Protein AF-A0A0E9LXZ3-F1 (afdb_monomer_lite)

pLDDT: mean 90.63, std 9.87, range [42.44, 98.5]

Secondary structure (DSSP, 8-state):
-HHHHHHHHH---TT--EEES--TT-GGGHHHHHHHHHHHT--EEE--GGGHHHHHHHHHHHH-HHHHHHHHHHHHHHHHTHHHHHGGGTTT----GGGSPPHHHHHT--HHHHHHHHS--TT-TT--HHHHHHHHHTHHHHHTTHHHHHHHHHHSPP-

Organism: NCBI:txid1236989

Radius of gyration: 19.29 Å; chains: 1; bounding box: 42×33×56 Å

Sequence (159 aa):
MVIDFAVKTFGLPEELKLSIHSGSDKFSIYDPIRELTQKHDKGFHLKTAGTTWLEEVIGLALAGGEALDFVKEIYGKALQNVEKLCAPYADVIDIDESQLPTAEEVKVWSNEDFANALRHIPGHPQYNPNLRQLVHVGYKLAAEQIDQYNSCSKSTPTL

Foldseek 3Di:
DVLVVCCVVPVDDPQDAAEDADQAPPPVCPVVQVVCCVVPVHHYHYDHPLCPLLVLLLLLLLLDDLSVVVSLVLLQVLLVCVCVLCVVVVVPDDADNVQDDHSVRSNPDHSCLVSQCQDPDPPRPSDPRNSNVSSSSSVVVCVVVVVSSVVSSVSRPDD

Structure (mmCIF, N/CA/C/O backbone):
data_AF-A0A0E9LXZ3-F1
#
_entry.id   AF-A0A0E9LXZ3-F1
#
loop_
_atom_site.group_PDB
_atom_site.id
_atom_site.type_symbol
_atom_site.label_atom_id
_atom_site.label_alt_id
_atom_site.label_comp_id
_atom_site.label_asym_id
_atom_site.label_entity_id
_atom_site.label_seq_id
_atom_site.pdbx_PDB_ins_code
_atom_site.Cartn_x
_atom_site.Cartn_y
_atom_site.Cartn_z
_atom_site.occupancy
_atom_site.B_iso_or_equiv
_atom_site.auth_seq_id
_atom_site.auth_comp_id
_atom_site.auth_asym_id
_atom_site.auth_atom_id
_atom_site.pdbx_PDB_model_num
ATOM 1 N N . MET A 1 1 ? -18.162 -3.147 27.414 1.00 82.94 1 MET A N 1
ATOM 2 C CA . MET A 1 1 ? -17.135 -2.821 26.397 1.00 82.94 1 MET A CA 1
ATOM 3 C C . MET A 1 1 ? -16.341 -1.597 26.855 1.00 82.94 1 MET A C 1
ATOM 5 O O . MET A 1 1 ? -16.796 -0.918 27.768 1.00 82.94 1 MET A O 1
ATOM 9 N N . VAL A 1 2 ? -15.182 -1.283 26.259 1.00 89.94 2 VAL A N 1
ATOM 10 C CA . VAL A 1 2 ? -14.427 -0.055 26.609 1.00 89.94 2 VAL A CA 1
ATOM 11 C C . VAL A 1 2 ? -15.259 1.220 26.406 1.00 89.94 2 VAL A C 1
ATOM 13 O O . VAL A 1 2 ? -15.136 2.159 27.183 1.00 89.94 2 VAL A O 1
ATOM 16 N N . ILE A 1 3 ? -16.174 1.214 25.427 1.00 92.12 3 ILE A N 1
ATOM 17 C CA . ILE A 1 3 ? -17.129 2.306 25.194 1.00 92.12 3 ILE A CA 1
ATOM 18 C C . ILE A 1 3 ? -18.036 2.516 26.413 1.00 92.12 3 ILE A C 1
ATOM 20 O O . ILE A 1 3 ? -18.127 3.636 26.895 1.00 92.12 3 ILE A O 1
ATOM 24 N N . ASP A 1 4 ? -18.643 1.456 26.960 1.00 92.56 4 ASP A N 1
ATOM 25 C CA . ASP A 1 4 ? -19.529 1.576 28.133 1.00 92.56 4 ASP A CA 1
ATOM 26 C C . ASP A 1 4 ? -18.780 2.103 29.356 1.00 92.56 4 ASP A C 1
ATOM 28 O O . ASP A 1 4 ? -19.292 2.929 30.109 1.00 92.56 4 ASP A O 1
ATOM 32 N N . PHE A 1 5 ? -17.540 1.639 29.537 1.00 94.31 5 PHE A N 1
ATOM 33 C CA . PHE A 1 5 ? -16.672 2.145 30.589 1.00 94.31 5 PHE A CA 1
ATOM 34 C C . PHE A 1 5 ? -16.383 3.638 30.394 1.00 94.31 5 PHE A C 1
ATOM 36 O O . PHE A 1 5 ? -16.487 4.398 31.349 1.00 94.31 5 PHE A O 1
ATOM 43 N N . ALA A 1 6 ? -16.061 4.075 29.175 1.00 93.88 6 ALA A N 1
ATOM 44 C CA . ALA A 1 6 ? -15.766 5.474 28.887 1.00 93.88 6 ALA A CA 1
ATOM 45 C C . ALA A 1 6 ? -16.996 6.384 29.055 1.00 93.88 6 ALA A C 1
ATOM 47 O O . ALA A 1 6 ? -16.886 7.440 29.672 1.00 93.88 6 ALA A O 1
ATOM 48 N N . VAL A 1 7 ? -18.170 5.954 28.581 1.00 95.12 7 VAL A N 1
ATOM 49 C CA . VAL A 1 7 ? -19.448 6.662 28.777 1.00 95.12 7 VAL A CA 1
ATOM 50 C C . VAL A 1 7 ? -19.736 6.838 30.265 1.00 95.12 7 VAL A C 1
ATOM 52 O O . VAL A 1 7 ? -19.951 7.959 30.720 1.00 95.12 7 VAL A O 1
ATOM 55 N N . LYS A 1 8 ? -19.648 5.757 31.049 1.00 96.31 8 LYS A N 1
ATOM 56 C CA . LYS A 1 8 ? -19.912 5.797 32.492 1.00 96.31 8 LYS A CA 1
ATOM 57 C C . LYS A 1 8 ? -18.895 6.645 33.261 1.00 96.31 8 LYS A C 1
ATOM 59 O O . LYS A 1 8 ? -19.279 7.380 34.163 1.00 96.31 8 LYS A O 1
ATOM 64 N N . THR A 1 9 ? -17.609 6.507 32.948 1.00 97.94 9 THR A N 1
ATOM 65 C CA . THR A 1 9 ? -16.521 7.146 33.703 1.00 97.94 9 THR A CA 1
ATOM 66 C C . THR A 1 9 ? -16.380 8.628 33.369 1.00 97.94 9 THR A C 1
ATOM 68 O O . THR A 1 9 ? -16.084 9.421 34.258 1.00 97.94 9 THR A O 1
ATOM 71 N N . PHE A 1 10 ? -16.590 9.008 32.107 1.00 96.81 10 PHE A N 1
ATOM 72 C CA . PHE A 1 10 ? -16.304 10.359 31.618 1.00 96.81 10 PHE A CA 1
ATOM 73 C C . PHE A 1 10 ? -17.552 11.151 31.200 1.00 96.81 10 PHE A C 1
ATOM 75 O O . PHE A 1 10 ? -17.414 12.295 30.780 1.00 96.81 10 PHE A O 1
ATOM 82 N N . GLY A 1 11 ? -18.758 10.579 31.306 1.00 95.81 11 GLY A N 1
ATOM 83 C CA . GLY A 1 11 ? -20.006 11.263 30.941 1.00 95.81 11 GLY A CA 1
ATOM 84 C C . GLY A 1 11 ? -20.125 11.560 29.443 1.00 95.81 11 GLY A C 1
ATOM 85 O O . GLY A 1 11 ? -20.683 12.584 29.059 1.00 95.81 11 GLY A O 1
ATOM 86 N N . LEU A 1 12 ? -19.545 10.702 28.597 1.00 94.88 12 LEU A N 1
ATOM 87 C CA . LEU A 1 12 ? -19.600 10.844 27.138 1.00 94.88 12 LEU A CA 1
ATOM 88 C C . LEU A 1 12 ? -20.989 10.457 26.588 1.00 94.88 12 LEU A C 1
ATOM 90 O O . LEU A 1 12 ? -21.719 9.738 27.269 1.00 94.88 12 LEU A O 1
ATOM 94 N N . PRO A 1 13 ? -21.349 10.881 25.359 1.00 94.25 13 PRO A N 1
ATOM 95 C CA . PRO A 1 13 ? -22.624 10.513 24.739 1.00 94.25 13 PRO A CA 1
ATOM 96 C C . PRO A 1 13 ? -22.820 8.995 24.627 1.00 94.25 13 PRO A C 1
ATOM 98 O O . PRO A 1 13 ? -21.865 8.261 24.352 1.00 94.25 13 PRO A O 1
ATOM 101 N N . GLU A 1 14 ? -24.057 8.519 24.787 1.00 90.69 14 GLU A N 1
ATOM 102 C CA . GLU A 1 14 ? -24.386 7.087 24.707 1.00 90.69 14 GLU A CA 1
ATOM 103 C C . GLU A 1 14 ? -24.113 6.498 23.313 1.00 90.69 14 GLU A C 1
ATOM 105 O O . GLU A 1 14 ? -23.821 5.304 23.186 1.00 90.69 14 GLU A O 1
ATOM 110 N N . GLU A 1 15 ? -24.132 7.345 22.280 1.00 89.31 15 GLU A N 1
ATOM 111 C CA . GLU A 1 15 ? -23.892 6.993 20.880 1.00 89.31 15 GLU A CA 1
ATOM 112 C C . GLU A 1 15 ? -22.400 6.964 20.503 1.00 89.31 15 GLU A C 1
ATOM 114 O O . GLU A 1 15 ? -22.066 6.887 19.315 1.00 89.31 15 GLU A O 1
ATOM 119 N N . LEU A 1 16 ? -21.490 7.042 21.485 1.00 92.56 16 LEU A N 1
ATOM 120 C CA . LEU A 1 16 ? -20.045 6.975 21.264 1.00 92.56 16 LEU A CA 1
ATOM 121 C C . LEU A 1 16 ? -19.669 5.734 20.437 1.00 92.56 16 LEU A C 1
ATOM 123 O O . LEU A 1 16 ? -20.078 4.609 20.731 1.00 92.56 16 LEU A O 1
ATOM 127 N N . LYS A 1 17 ? -18.833 5.942 19.414 1.00 92.69 17 LYS A N 1
ATOM 128 C CA . LYS A 1 17 ? -18.344 4.891 18.512 1.00 92.69 17 LYS A CA 1
ATOM 129 C C . LYS A 1 17 ? -16.843 4.708 18.658 1.00 92.69 17 LYS A C 1
ATOM 131 O O . LYS A 1 17 ? -16.114 5.683 18.839 1.00 92.69 17 LYS A O 1
ATOM 136 N N . LEU A 1 18 ? -16.368 3.471 18.512 1.00 90.88 18 LEU A N 1
ATOM 137 C CA . LEU A 1 18 ? -14.931 3.214 18.423 1.00 90.88 18 LEU A CA 1
ATOM 138 C C . LEU A 1 18 ? -14.433 3.581 17.021 1.00 90.88 18 LEU A C 1
ATOM 140 O O . LEU A 1 18 ? -14.962 3.087 16.028 1.00 90.88 18 LEU A O 1
ATOM 144 N N . SER A 1 19 ? -13.419 4.440 16.939 1.00 89.88 19 SER A N 1
ATOM 145 C CA . SER A 1 19 ? -12.822 4.864 15.670 1.00 89.88 19 SER A CA 1
ATOM 146 C C . SER A 1 19 ? -11.584 4.029 15.342 1.00 89.88 19 SER A C 1
ATOM 148 O O . SER A 1 19 ? -10.660 3.950 16.149 1.00 89.88 19 SER A O 1
ATOM 150 N N . ILE A 1 20 ? -11.545 3.440 14.147 1.00 86.56 20 ILE A N 1
ATOM 151 C CA . ILE A 1 20 ? -10.415 2.669 13.616 1.00 86.56 20 ILE A CA 1
ATOM 152 C C . ILE A 1 20 ? -9.819 3.463 12.450 1.00 86.56 20 ILE A C 1
ATOM 154 O O . ILE A 1 20 ? -10.464 3.657 11.419 1.00 86.56 20 ILE A O 1
ATOM 158 N N . HIS A 1 21 ? -8.593 3.963 12.629 1.00 78.38 21 HIS A N 1
ATOM 159 C CA . HIS A 1 21 ? -7.962 4.907 11.695 1.00 78.38 21 HIS A CA 1
ATOM 160 C C . HIS A 1 21 ? -7.220 4.247 10.522 1.00 78.38 21 HIS A C 1
ATOM 162 O O . HIS A 1 21 ? -7.015 4.903 9.507 1.00 78.38 21 HIS A O 1
ATOM 168 N N . SER A 1 22 ? -6.873 2.964 10.629 1.00 70.25 22 SER A N 1
ATOM 169 C CA . SER A 1 22 ? -6.199 2.176 9.588 1.00 70.25 22 SER A CA 1
ATOM 170 C C . SER A 1 22 ? -7.062 0.981 9.174 1.00 70.25 22 SER A C 1
ATOM 172 O O . SER A 1 22 ? -6.675 -0.172 9.319 1.00 70.25 22 SER A O 1
ATOM 174 N N . GLY A 1 23 ? -8.286 1.253 8.722 1.00 61.62 23 GLY A N 1
ATOM 175 C CA . GLY A 1 23 ? -9.261 0.218 8.384 1.00 61.62 23 GLY A CA 1
ATOM 176 C C . GLY A 1 23 ? -9.055 -0.444 7.025 1.00 61.62 23 GLY A C 1
ATOM 177 O O . GLY A 1 23 ? -9.542 -1.555 6.829 1.00 61.62 23 GLY A O 1
ATOM 178 N N . SER A 1 24 ? -8.369 0.224 6.093 1.00 69.62 24 SER A N 1
ATOM 179 C CA . SER A 1 24 ? -8.113 -0.333 4.761 1.00 69.62 24 SER A CA 1
ATOM 180 C C . SER A 1 24 ? -7.179 -1.537 4.840 1.00 69.62 24 SER A C 1
ATOM 182 O O . SER A 1 24 ? -6.258 -1.548 5.653 1.00 69.62 24 SER A O 1
ATOM 184 N N . ASP A 1 25 ? -7.441 -2.557 4.022 1.00 71.25 25 ASP A N 1
ATOM 185 C CA . ASP A 1 25 ? -6.689 -3.820 3.956 1.00 71.25 25 ASP A CA 1
ATOM 186 C C . ASP A 1 25 ? -6.661 -4.671 5.244 1.00 71.25 25 ASP A C 1
ATOM 188 O O . ASP A 1 25 ? -6.042 -5.733 5.272 1.00 71.25 25 ASP A O 1
ATOM 192 N N . LYS A 1 26 ? -7.390 -4.297 6.303 1.00 77.88 26 LYS A N 1
ATOM 193 C CA . LYS A 1 26 ? -7.545 -5.123 7.514 1.00 77.88 26 LYS A CA 1
ATOM 194 C C . LYS A 1 26 ? -8.815 -5.976 7.442 1.00 77.88 26 LYS A C 1
ATOM 196 O O . LYS A 1 26 ? -9.702 -5.863 8.277 1.00 77.88 26 LYS A O 1
ATOM 201 N N . PHE A 1 27 ? -8.926 -6.852 6.446 1.00 80.12 27 PHE A N 1
ATOM 202 C CA . PHE A 1 27 ? -10.136 -7.673 6.269 1.00 80.12 27 PHE A CA 1
ATOM 203 C C . PHE A 1 27 ? -10.420 -8.602 7.460 1.00 80.12 27 PHE A C 1
ATOM 205 O O . PHE A 1 27 ? -11.578 -8.835 7.799 1.00 80.12 27 PHE A O 1
ATOM 212 N N . SER A 1 28 ? -9.374 -9.062 8.155 1.00 85.00 28 SER A N 1
ATOM 213 C CA . SER A 1 28 ? -9.492 -9.957 9.314 1.00 85.00 28 SER A CA 1
ATOM 214 C C . SER A 1 28 ? -10.217 -9.348 10.518 1.00 85.00 28 SER A C 1
ATOM 216 O O . SER A 1 28 ? -10.679 -10.095 11.376 1.00 85.00 28 SER A O 1
ATOM 218 N N . ILE A 1 29 ? -10.337 -8.016 10.608 1.00 86.75 29 ILE A N 1
ATOM 219 C CA . ILE A 1 29 ? -11.035 -7.365 11.728 1.00 86.75 29 ILE A CA 1
ATOM 220 C C . ILE A 1 29 ? -12.519 -7.120 11.445 1.00 86.75 29 ILE A C 1
ATOM 222 O O . ILE A 1 29 ? -13.258 -6.814 12.377 1.00 86.75 29 ILE A O 1
ATOM 226 N N . TYR A 1 30 ? -12.985 -7.260 10.200 1.00 88.88 30 TYR A N 1
ATOM 227 C CA . TYR A 1 30 ? -14.376 -6.955 9.850 1.00 88.88 30 TYR A CA 1
ATOM 228 C C . TYR A 1 30 ? -15.373 -7.945 10.456 1.00 88.88 30 TYR A C 1
ATOM 230 O O . TYR A 1 30 ? -16.396 -7.511 10.991 1.00 88.88 30 TYR A O 1
ATOM 238 N N . ASP A 1 31 ? -15.052 -9.240 10.464 1.00 90.25 31 ASP A N 1
ATOM 239 C CA . ASP A 1 31 ? -15.890 -10.255 11.112 1.00 90.25 31 ASP A CA 1
ATOM 240 C C . ASP A 1 31 ? -15.970 -10.044 12.638 1.00 90.25 31 ASP A C 1
ATOM 242 O O . ASP A 1 31 ? -17.085 -9.900 13.153 1.00 90.25 31 ASP A O 1
ATOM 246 N N . PRO A 1 32 ? -14.846 -9.878 13.370 1.00 91.75 32 PRO A N 1
ATOM 247 C CA . PRO A 1 32 ? -14.886 -9.486 14.779 1.00 91.75 32 PRO A CA 1
ATOM 248 C C . PRO A 1 32 ? -15.664 -8.190 15.048 1.00 91.75 32 PRO A C 1
ATOM 250 O O . PRO A 1 32 ? -16.410 -8.118 16.024 1.00 91.75 32 PRO A O 1
ATOM 253 N N . ILE A 1 33 ? -15.530 -7.159 14.201 1.00 91.00 33 ILE A N 1
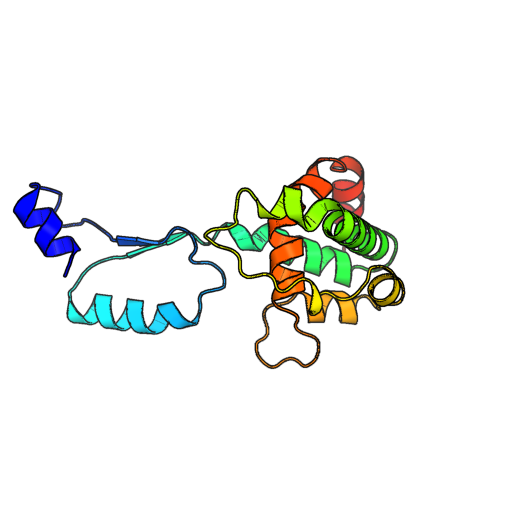ATOM 254 C CA . ILE A 1 33 ? -16.298 -5.908 14.341 1.00 91.00 33 ILE A CA 1
ATOM 255 C C . ILE A 1 33 ? -17.798 -6.193 14.241 1.00 91.00 33 ILE A C 1
ATOM 257 O O . ILE A 1 33 ? -18.560 -5.738 15.094 1.00 91.00 33 ILE A O 1
ATOM 261 N N . ARG A 1 34 ? -18.226 -6.976 13.243 1.00 91.88 34 ARG A N 1
ATOM 262 C CA . ARG A 1 34 ? -19.630 -7.367 13.068 1.00 91.88 34 ARG A CA 1
ATOM 263 C C . ARG A 1 34 ? -20.161 -8.095 14.303 1.00 91.88 34 ARG A C 1
ATOM 265 O O . ARG A 1 34 ? -21.231 -7.742 14.800 1.00 91.88 34 ARG A O 1
ATOM 272 N N . GLU A 1 35 ? -19.425 -9.084 14.801 1.00 93.56 35 GLU A N 1
ATOM 273 C CA . GLU A 1 35 ? -19.807 -9.852 15.992 1.00 93.56 35 GLU A CA 1
ATOM 274 C C . GLU A 1 35 ? -19.925 -8.965 17.236 1.00 93.56 35 GLU A C 1
ATOM 276 O O . GLU A 1 35 ? -20.910 -9.045 17.974 1.00 93.56 35 GLU A O 1
ATOM 281 N N . LEU A 1 36 ? -18.951 -8.079 17.459 1.00 92.00 36 LEU A N 1
ATOM 282 C CA . LEU A 1 36 ? -18.942 -7.170 18.605 1.00 92.00 36 LEU A CA 1
ATOM 283 C C . LEU A 1 36 ? -20.072 -6.143 18.532 1.00 92.00 36 LEU A C 1
ATOM 285 O O . LEU A 1 36 ? -20.706 -5.879 19.555 1.00 92.00 36 LEU A O 1
ATOM 289 N N . THR A 1 37 ? -20.361 -5.602 17.347 1.00 90.56 37 THR A N 1
ATOM 290 C CA . THR A 1 37 ? -21.509 -4.712 17.139 1.00 90.56 37 THR A CA 1
ATOM 291 C C . THR A 1 37 ? -22.817 -5.414 17.484 1.00 90.56 37 THR A C 1
ATOM 293 O O . THR A 1 37 ? -23.613 -4.848 18.226 1.00 90.56 37 THR A O 1
ATOM 296 N N . GLN A 1 38 ? -23.021 -6.655 17.033 1.00 91.88 38 GLN A N 1
ATOM 297 C CA . GLN A 1 38 ? -24.236 -7.423 17.340 1.00 91.88 38 GLN A CA 1
ATOM 298 C C . GLN A 1 38 ? -24.351 -7.780 18.826 1.00 91.88 38 GLN A C 1
ATOM 300 O O . GLN A 1 38 ? -25.438 -7.734 19.394 1.00 91.88 38 GLN A O 1
ATOM 305 N N . LYS A 1 39 ? -23.232 -8.132 19.466 1.00 93.56 39 LYS A N 1
ATOM 306 C CA . LYS A 1 39 ? -23.200 -8.545 20.874 1.00 93.56 39 LYS A CA 1
ATOM 307 C C . LYS A 1 39 ? -23.407 -7.387 21.849 1.00 93.56 39 LYS A C 1
ATOM 309 O O . LYS A 1 39 ? -23.964 -7.596 22.925 1.00 93.56 39 LYS A O 1
ATOM 314 N N . HIS A 1 40 ? -22.892 -6.204 21.523 1.00 90.94 40 HIS A N 1
ATOM 315 C CA . HIS A 1 40 ? -22.837 -5.073 22.451 1.00 90.94 40 HIS A CA 1
ATOM 316 C C . HIS A 1 40 ? -23.744 -3.904 22.068 1.00 90.94 40 HIS A C 1
ATOM 318 O O . HIS A 1 40 ? -23.854 -2.975 22.864 1.00 90.94 40 HIS A O 1
ATOM 324 N N . ASP A 1 41 ? -24.372 -3.944 20.890 1.00 89.56 41 ASP A N 1
ATOM 325 C CA . ASP A 1 41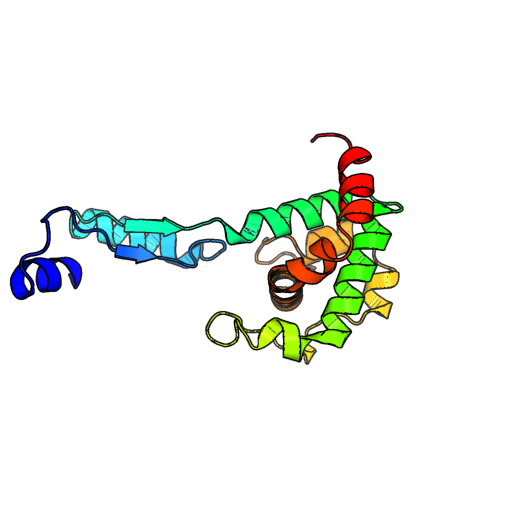 ? -25.162 -2.842 20.332 1.00 89.56 41 ASP A CA 1
ATOM 326 C C . ASP A 1 41 ? -24.370 -1.520 20.317 1.00 89.56 41 ASP A C 1
ATOM 328 O O . ASP A 1 41 ? -24.801 -0.469 20.792 1.00 89.56 41 ASP A O 1
ATOM 332 N N . LYS A 1 42 ? -23.120 -1.596 19.835 1.00 89.94 42 LYS A N 1
ATOM 333 C CA . LYS A 1 42 ? -22.205 -0.449 19.735 1.00 89.94 42 LYS A CA 1
ATOM 334 C C . LYS A 1 42 ? -21.670 -0.273 18.323 1.00 89.94 42 LYS A C 1
ATOM 336 O O . LYS A 1 42 ? -21.315 -1.233 17.636 1.00 89.94 42 LYS A O 1
ATOM 341 N N . GLY A 1 43 ? -21.584 0.991 17.915 1.00 88.88 43 GLY A N 1
ATOM 342 C CA . GLY A 1 43 ? -21.103 1.386 16.598 1.00 88.88 43 GLY A CA 1
ATOM 343 C C . GLY A 1 43 ? -19.582 1.512 16.513 1.00 88.88 43 GLY A C 1
ATOM 344 O O . GLY A 1 43 ? -18.900 1.848 17.483 1.00 88.88 43 GLY A O 1
ATOM 345 N N . PHE A 1 44 ? -19.070 1.318 15.302 1.00 90.69 44 PHE A N 1
ATOM 346 C CA . PHE A 1 44 ? -17.682 1.577 14.931 1.00 90.69 44 PHE A CA 1
ATOM 347 C C . PHE A 1 44 ? -17.648 2.616 13.804 1.00 90.69 44 PHE A C 1
ATOM 349 O O . PHE A 1 44 ? -18.568 2.697 12.987 1.00 90.69 44 PHE A O 1
ATOM 356 N N . HIS A 1 45 ? -16.597 3.429 13.764 1.00 89.62 45 HIS A N 1
ATOM 357 C CA . HIS A 1 45 ? -16.266 4.297 12.639 1.00 89.62 45 HIS A CA 1
ATOM 358 C C . HIS A 1 45 ? -14.978 3.780 11.998 1.00 89.62 45 HIS A C 1
ATOM 360 O O . HIS A 1 45 ? -13.941 3.720 12.657 1.00 89.62 45 HIS A O 1
ATOM 366 N N . LEU A 1 46 ? -15.044 3.396 10.725 1.00 85.44 46 LEU A N 1
ATOM 367 C CA . LEU A 1 46 ? -13.924 2.814 9.992 1.00 85.44 46 LEU A CA 1
ATOM 368 C C . LEU A 1 46 ? -13.413 3.804 8.943 1.00 85.44 46 LEU A C 1
ATOM 370 O O . LEU A 1 46 ? -14.180 4.248 8.090 1.00 85.44 46 LEU A O 1
ATOM 374 N N . LYS A 1 47 ? -12.119 4.130 8.984 1.00 80.69 47 LYS A N 1
ATOM 375 C CA . LYS A 1 47 ? -11.461 4.954 7.960 1.00 80.69 47 LYS A CA 1
ATOM 376 C C . LYS A 1 47 ? -10.736 4.069 6.943 1.00 80.69 47 LYS A C 1
ATOM 378 O O . LYS A 1 47 ? -9.913 3.243 7.331 1.00 80.69 47 LYS A O 1
ATOM 383 N N . THR A 1 48 ? -11.008 4.275 5.653 1.00 68.94 48 THR A N 1
ATOM 384 C CA . THR A 1 48 ? -10.498 3.445 4.537 1.00 68.94 48 THR A CA 1
ATOM 385 C C . THR A 1 48 ? -9.682 4.221 3.488 1.00 68.94 48 THR A C 1
ATOM 387 O O . THR A 1 48 ? -9.344 3.684 2.444 1.00 68.94 48 THR A O 1
ATOM 390 N N . ALA A 1 49 ? -9.318 5.481 3.742 1.00 63.50 49 ALA A N 1
ATOM 391 C CA . ALA A 1 49 ? -8.806 6.388 2.703 1.00 63.50 49 ALA A CA 1
ATOM 392 C C . ALA A 1 49 ? -7.407 6.060 2.124 1.00 63.50 49 ALA A C 1
ATOM 394 O O . ALA A 1 49 ? -7.029 6.626 1.105 1.00 63.50 49 ALA A O 1
ATOM 395 N N . GLY A 1 50 ? -6.618 5.182 2.754 1.00 64.38 50 GLY A N 1
ATOM 396 C CA . GLY A 1 50 ? -5.212 4.971 2.380 1.00 64.38 50 GLY A CA 1
ATOM 397 C C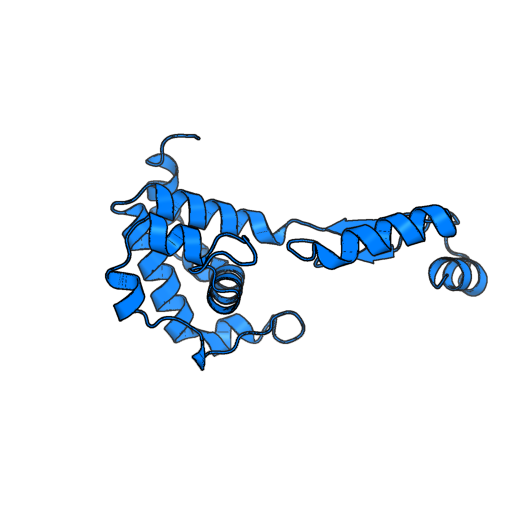 . GLY A 1 50 ? -4.979 4.207 1.067 1.00 64.38 50 GLY A C 1
ATOM 398 O O . GLY A 1 50 ? -3.901 4.309 0.488 1.00 64.38 50 GLY A O 1
ATOM 399 N N . THR A 1 51 ? -5.956 3.444 0.577 1.00 76.81 51 THR A N 1
ATOM 400 C CA . THR A 1 51 ? -5.744 2.515 -0.549 1.00 76.81 51 THR A CA 1
ATOM 401 C C . THR A 1 51 ? -6.100 3.091 -1.914 1.00 76.81 51 THR A C 1
ATOM 403 O O . THR A 1 51 ? -5.725 2.482 -2.905 1.00 76.81 51 THR A O 1
ATOM 406 N N . THR A 1 52 ? -6.738 4.265 -2.005 1.00 86.12 52 THR A N 1
ATOM 407 C CA . THR A 1 52 ? -7.049 4.896 -3.306 1.00 86.12 52 THR A CA 1
ATOM 408 C C . THR A 1 52 ? -5.791 5.099 -4.147 1.00 86.12 52 THR A C 1
ATOM 410 O O . THR A 1 52 ? -5.768 4.729 -5.313 1.00 86.12 52 THR A O 1
ATOM 413 N N . TRP A 1 53 ? -4.714 5.580 -3.520 1.00 91.50 53 TRP A N 1
ATOM 414 C CA . TRP A 1 53 ? -3.400 5.700 -4.155 1.00 91.50 53 TRP A CA 1
ATOM 415 C C . TRP A 1 53 ? -2.904 4.365 -4.734 1.00 91.50 53 TRP A C 1
ATOM 417 O O . TRP A 1 53 ? -2.388 4.317 -5.843 1.00 91.50 53 TRP A O 1
ATOM 427 N N . LEU A 1 54 ? -3.086 3.260 -4.008 1.00 93.94 54 LEU A N 1
ATOM 428 C CA . LEU A 1 54 ? -2.645 1.944 -4.472 1.00 93.94 54 LEU A CA 1
ATOM 429 C C . LEU A 1 54 ? -3.445 1.475 -5.690 1.00 93.94 54 LEU A C 1
ATOM 431 O O . LEU A 1 54 ? -2.860 0.914 -6.611 1.00 93.94 54 LEU A O 1
ATOM 435 N N . GLU A 1 55 ? -4.752 1.735 -5.717 1.00 92.81 55 GLU A N 1
ATOM 436 C CA . GLU A 1 55 ? -5.596 1.411 -6.871 1.00 92.81 55 GLU A CA 1
ATOM 437 C C . GLU A 1 55 ? -5.242 2.261 -8.100 1.00 92.81 55 GLU A C 1
ATOM 439 O O . GLU A 1 55 ? -5.229 1.748 -9.217 1.00 92.81 55 GLU A O 1
ATOM 444 N N . GLU A 1 56 ? -4.864 3.528 -7.912 1.00 93.75 56 GLU A N 1
ATOM 445 C CA . GLU A 1 56 ? -4.349 4.374 -8.996 1.00 93.75 56 GLU A CA 1
ATOM 446 C C . GLU A 1 56 ? -3.034 3.830 -9.568 1.00 93.75 56 GLU A C 1
ATOM 448 O O . GLU A 1 56 ? -2.892 3.730 -10.786 1.00 93.75 56 GLU A O 1
ATOM 453 N N . VAL A 1 57 ? -2.090 3.411 -8.716 1.00 96.06 57 VAL A N 1
ATOM 454 C CA . VAL A 1 57 ? -0.833 2.790 -9.172 1.00 96.06 57 VAL A CA 1
ATOM 455 C C . VAL A 1 57 ? -1.098 1.479 -9.916 1.00 96.06 57 VAL A C 1
ATOM 457 O O . VAL A 1 57 ? -0.462 1.228 -10.938 1.00 96.06 57 VAL A O 1
ATOM 460 N N . ILE A 1 58 ? -2.048 0.659 -9.453 1.00 96.44 58 ILE A N 1
ATOM 461 C CA . ILE A 1 58 ? -2.474 -0.554 -10.173 1.00 96.44 58 ILE A CA 1
ATOM 462 C C . ILE A 1 58 ? -3.033 -0.183 -11.553 1.00 96.44 58 ILE A C 1
ATOM 464 O O . ILE A 1 58 ? -2.666 -0.814 -12.542 1.00 96.44 58 ILE A O 1
ATOM 468 N N . GLY A 1 59 ? -3.878 0.848 -11.639 1.00 95.38 59 GLY A N 1
ATOM 469 C CA . GLY A 1 59 ? -4.418 1.344 -12.906 1.00 95.38 59 GLY A CA 1
ATOM 470 C C . GLY A 1 59 ? -3.326 1.795 -13.879 1.00 95.38 59 GLY A C 1
ATOM 471 O O . GLY A 1 59 ? -3.319 1.365 -15.032 1.00 95.38 59 GLY A O 1
ATOM 472 N N . LEU A 1 60 ? -2.359 2.585 -13.402 1.00 96.06 60 LEU A N 1
ATOM 473 C CA . LEU A 1 60 ? -1.206 3.029 -14.194 1.00 96.06 60 LEU A CA 1
ATOM 474 C C . LEU A 1 60 ? -0.323 1.859 -14.647 1.00 96.06 60 LEU A C 1
ATOM 476 O O . LEU A 1 60 ? 0.117 1.830 -15.795 1.00 96.06 60 LEU A O 1
ATOM 480 N N . ALA A 1 61 ? -0.091 0.875 -13.775 1.00 97.25 61 ALA A N 1
ATOM 481 C CA . ALA A 1 61 ? 0.654 -0.327 -14.133 1.00 97.25 61 ALA A CA 1
ATOM 482 C C . ALA A 1 61 ? -0.040 -1.089 -15.272 1.00 97.25 61 ALA A C 1
ATOM 484 O O . ALA A 1 61 ? 0.605 -1.432 -16.262 1.00 97.25 61 ALA A O 1
ATOM 485 N N . LEU A 1 62 ? -1.357 -1.300 -15.160 1.00 96.94 62 LEU A N 1
ATOM 486 C CA . LEU A 1 62 ? -2.164 -2.011 -16.156 1.00 96.94 62 LEU A CA 1
ATOM 487 C C . LEU A 1 62 ? -2.270 -1.266 -17.491 1.00 96.94 62 LEU A C 1
ATOM 489 O O . LEU A 1 62 ? -2.329 -1.923 -18.531 1.00 96.94 62 LEU A O 1
ATOM 493 N N . ALA A 1 63 ? -2.245 0.070 -17.474 1.00 95.25 63 ALA A N 1
ATOM 494 C CA . ALA A 1 63 ? -2.232 0.899 -18.679 1.00 95.25 63 ALA A CA 1
ATOM 495 C C . ALA A 1 63 ? -1.002 0.636 -19.570 1.00 95.25 63 ALA A C 1
ATOM 497 O O . ALA A 1 63 ? -1.076 0.804 -20.789 1.00 95.25 63 ALA A O 1
ATOM 498 N N . GLY A 1 64 ? 0.113 0.177 -18.989 1.00 94.25 64 GLY A N 1
ATOM 499 C CA . GLY A 1 64 ? 1.321 -0.156 -19.741 1.00 94.25 64 GLY A CA 1
ATOM 500 C C . GLY A 1 64 ? 2.088 1.075 -20.239 1.00 94.25 64 GLY A C 1
ATOM 501 O O . GLY A 1 64 ? 1.860 2.203 -19.803 1.00 94.25 64 GLY A O 1
ATOM 502 N N . GLY A 1 65 ? 3.028 0.849 -21.162 1.00 94.38 65 GLY A N 1
ATOM 503 C CA . GLY A 1 65 ? 3.813 1.911 -21.805 1.00 94.38 65 GLY A CA 1
ATOM 504 C C . GLY A 1 65 ? 4.481 2.861 -20.805 1.00 94.38 65 GLY A C 1
ATOM 505 O O . GLY A 1 65 ? 5.005 2.428 -19.781 1.00 94.38 65 GLY A O 1
ATOM 506 N N . GLU A 1 66 ? 4.401 4.164 -21.078 1.00 95.12 66 GLU A N 1
ATOM 507 C CA . GLU A 1 66 ? 4.986 5.206 -20.223 1.00 95.12 66 GLU A CA 1
ATOM 508 C C . GLU A 1 66 ? 4.409 5.215 -18.796 1.00 95.12 66 GLU A C 1
ATOM 510 O O . GLU A 1 66 ? 5.111 5.580 -17.855 1.00 95.12 66 GLU A O 1
ATOM 515 N N . ALA A 1 67 ? 3.150 4.798 -18.608 1.00 95.94 67 ALA A N 1
ATOM 516 C CA . ALA A 1 67 ? 2.540 4.714 -17.281 1.00 95.94 67 ALA A CA 1
ATOM 517 C C . ALA A 1 67 ? 3.156 3.579 -16.448 1.00 95.94 67 ALA A C 1
ATOM 519 O O . ALA A 1 67 ? 3.443 3.767 -15.263 1.00 95.94 67 ALA A O 1
ATOM 520 N N . LEU A 1 68 ? 3.435 2.432 -17.079 1.00 97.19 68 LEU A N 1
ATOM 521 C CA . LEU A 1 68 ? 4.163 1.335 -16.441 1.00 97.19 68 LEU A CA 1
ATOM 522 C C . LEU A 1 68 ? 5.606 1.741 -16.111 1.00 97.19 68 LEU A C 1
ATOM 524 O O . LEU A 1 68 ? 6.095 1.456 -15.018 1.00 97.19 68 LEU A O 1
ATOM 528 N N . ASP A 1 69 ? 6.284 2.419 -17.034 1.00 97.19 69 ASP A N 1
ATOM 529 C CA . ASP A 1 69 ? 7.648 2.898 -16.801 1.00 97.19 69 ASP A CA 1
ATOM 530 C C . ASP A 1 69 ? 7.695 3.882 -15.624 1.00 97.19 69 ASP A C 1
ATOM 532 O O . ASP A 1 69 ? 8.561 3.766 -14.754 1.00 97.19 69 ASP A O 1
ATOM 536 N N . PHE A 1 70 ? 6.704 4.773 -15.524 1.00 97.12 70 PHE A N 1
ATOM 537 C CA . PHE A 1 70 ? 6.564 5.698 -14.403 1.00 97.12 70 PHE A CA 1
ATOM 538 C C . PHE A 1 70 ? 6.372 4.978 -13.059 1.00 97.12 70 PHE A C 1
ATOM 540 O O . PHE A 1 70 ? 7.074 5.288 -12.096 1.00 97.12 70 PHE A O 1
ATOM 547 N N . VAL A 1 71 ? 5.469 3.994 -12.952 1.00 97.62 71 VAL A N 1
ATOM 548 C CA . VAL A 1 71 ? 5.272 3.283 -11.669 1.00 97.62 71 VAL A CA 1
ATOM 549 C C . VAL A 1 71 ? 6.504 2.470 -11.261 1.00 97.62 71 VAL A C 1
ATOM 551 O O . VAL A 1 71 ? 6.841 2.431 -10.074 1.00 97.62 71 VAL A O 1
ATOM 554 N N . LYS A 1 72 ? 7.227 1.883 -12.225 1.00 98.31 72 LYS A N 1
ATOM 555 C CA . LYS A 1 72 ? 8.507 1.200 -11.977 1.00 98.31 72 LYS A CA 1
ATOM 556 C C . LYS A 1 72 ? 9.572 2.176 -11.480 1.00 98.31 72 LYS A C 1
ATOM 558 O O . LYS A 1 72 ? 10.309 1.853 -10.548 1.00 98.31 72 LYS A O 1
ATOM 563 N N . GLU A 1 73 ? 9.634 3.376 -12.054 1.00 97.75 73 GLU A N 1
ATOM 564 C CA . GLU A 1 73 ? 10.538 4.439 -11.609 1.00 97.75 73 GLU A CA 1
ATOM 565 C C . GLU A 1 73 ? 10.223 4.884 -10.174 1.00 97.75 73 GLU A C 1
ATOM 567 O O . GLU A 1 73 ? 11.130 4.973 -9.343 1.00 97.75 73 GLU A O 1
ATOM 572 N N . ILE A 1 74 ? 8.946 5.121 -9.857 1.00 97.62 74 ILE A N 1
ATOM 573 C CA . ILE A 1 74 ? 8.505 5.474 -8.500 1.00 97.62 74 ILE A CA 1
ATOM 574 C C . ILE A 1 74 ? 8.891 4.384 -7.502 1.00 97.62 74 ILE A C 1
ATOM 576 O O . ILE A 1 74 ? 9.426 4.700 -6.438 1.00 97.62 74 ILE A O 1
ATOM 580 N N . TYR A 1 75 ? 8.685 3.112 -7.848 1.00 98.38 75 TYR A N 1
ATOM 581 C CA . TYR A 1 75 ? 9.112 1.996 -7.010 1.00 98.38 75 TYR A CA 1
ATOM 582 C C . TYR A 1 75 ? 10.636 1.973 -6.805 1.00 98.38 75 TYR A C 1
ATOM 584 O O . TYR A 1 75 ? 11.105 1.867 -5.672 1.00 98.38 75 TYR A O 1
ATOM 592 N N . GLY A 1 76 ? 11.422 2.157 -7.870 1.00 98.00 76 GLY A N 1
ATOM 593 C CA . GLY A 1 76 ? 12.883 2.243 -7.779 1.00 98.00 76 GLY A CA 1
ATOM 594 C C . GLY A 1 76 ? 13.358 3.391 -6.879 1.00 98.00 76 GLY A C 1
ATOM 595 O O . GLY A 1 76 ? 14.261 3.211 -6.061 1.00 98.00 76 GLY A O 1
ATOM 596 N N . LYS A 1 77 ? 12.711 4.561 -6.959 1.00 97.69 77 LYS A N 1
ATOM 597 C CA . LYS A 1 77 ? 12.971 5.691 -6.050 1.00 97.69 77 LYS A CA 1
ATOM 598 C C . LYS A 1 77 ? 12.563 5.374 -4.612 1.00 97.69 77 LYS A C 1
ATOM 600 O O . LYS A 1 77 ? 13.271 5.773 -3.687 1.00 97.69 77 LYS A O 1
ATOM 605 N N . ALA A 1 78 ? 11.461 4.653 -4.413 1.00 97.50 78 ALA A N 1
ATOM 606 C CA . ALA A 1 78 ? 11.022 4.227 -3.090 1.00 97.50 78 ALA A CA 1
ATOM 607 C C . ALA A 1 78 ? 12.042 3.284 -2.441 1.00 97.50 78 ALA A C 1
ATOM 609 O O . ALA A 1 78 ? 12.398 3.505 -1.287 1.00 97.50 78 ALA A O 1
ATOM 610 N N . LEU A 1 79 ? 12.600 2.330 -3.198 1.00 97.62 79 LEU A N 1
ATOM 611 C CA . LEU A 1 79 ? 13.680 1.446 -2.739 1.00 97.62 79 LEU A CA 1
ATOM 612 C C . LEU A 1 79 ? 14.933 2.207 -2.284 1.00 97.62 79 LEU A C 1
ATOM 614 O O . LEU A 1 79 ? 15.571 1.837 -1.305 1.00 97.62 79 LEU A O 1
ATOM 618 N N . GLN A 1 80 ? 15.287 3.296 -2.963 1.00 96.75 80 GLN A N 1
ATOM 619 C CA . GLN A 1 80 ? 16.439 4.120 -2.574 1.00 96.75 80 GLN A CA 1
ATOM 620 C C . GLN A 1 80 ? 16.177 4.974 -1.324 1.00 96.75 80 GLN A C 1
ATOM 622 O O . GLN A 1 80 ? 17.118 5.494 -0.728 1.00 96.75 80 GLN A O 1
ATOM 627 N N . ASN A 1 81 ? 14.910 5.153 -0.939 1.00 95.12 81 ASN A N 1
ATOM 628 C CA . ASN A 1 81 ? 14.485 6.046 0.138 1.00 95.12 81 ASN A CA 1
ATOM 629 C C . ASN A 1 81 ? 13.679 5.320 1.230 1.00 95.12 81 ASN A C 1
ATOM 631 O O . ASN A 1 81 ? 12.956 5.990 1.972 1.00 95.12 81 ASN A O 1
ATOM 635 N N . VAL A 1 82 ? 13.787 3.988 1.340 1.00 93.94 82 VAL A N 1
ATOM 636 C CA . VAL A 1 82 ? 12.950 3.157 2.229 1.00 93.94 82 VAL A CA 1
ATOM 637 C C . VAL A 1 82 ? 12.946 3.704 3.649 1.00 93.94 82 VAL A C 1
ATOM 639 O O . VAL A 1 82 ? 11.879 4.048 4.147 1.00 93.94 82 VAL A O 1
ATOM 642 N N . GLU A 1 83 ? 14.117 3.892 4.264 1.00 92.62 83 GLU A N 1
ATOM 643 C CA . GLU A 1 83 ? 14.236 4.387 5.643 1.00 92.62 83 GLU A CA 1
ATOM 644 C C . GLU A 1 83 ? 13.469 5.704 5.852 1.00 92.62 83 GLU A C 1
ATOM 646 O O . GLU A 1 83 ? 12.627 5.824 6.744 1.00 92.62 83 GLU A O 1
ATOM 651 N N . LYS A 1 84 ? 13.696 6.689 4.975 1.00 94.06 84 LYS A N 1
ATOM 652 C CA . LYS A 1 84 ? 13.069 8.015 5.061 1.00 94.06 84 LYS A CA 1
ATOM 653 C C . LYS A 1 84 ? 11.557 7.960 4.841 1.00 94.06 84 LYS A C 1
ATOM 655 O O . LYS A 1 84 ? 10.821 8.709 5.486 1.00 94.06 84 LYS A O 1
ATOM 660 N N . LEU A 1 85 ? 11.095 7.128 3.909 1.00 93.12 85 LEU A N 1
ATOM 661 C CA . LEU A 1 85 ? 9.671 6.962 3.619 1.00 93.12 85 LEU A CA 1
ATOM 662 C C . LEU A 1 85 ? 8.953 6.210 4.741 1.00 93.12 85 LEU A C 1
ATOM 664 O O . LEU A 1 85 ? 7.812 6.545 5.048 1.00 93.12 85 LEU A O 1
ATOM 668 N N . CYS A 1 86 ? 9.626 5.247 5.366 1.00 92.69 86 CYS A N 1
ATOM 669 C CA . CYS A 1 86 ? 9.080 4.369 6.394 1.00 92.69 86 CYS A CA 1
ATOM 670 C C . CYS A 1 86 ? 9.063 5.010 7.784 1.00 92.69 86 CYS A C 1
ATOM 672 O O . CYS A 1 86 ? 8.113 4.793 8.533 1.00 92.69 86 CYS A O 1
ATOM 674 N N . ALA A 1 87 ? 10.057 5.838 8.126 1.00 92.94 87 ALA A N 1
ATOM 675 C CA . ALA A 1 87 ? 10.212 6.402 9.470 1.00 92.94 87 ALA A CA 1
ATOM 676 C C . ALA A 1 87 ? 8.944 7.079 10.048 1.00 92.94 87 ALA A C 1
ATOM 678 O O . ALA A 1 87 ? 8.628 6.829 11.210 1.00 92.94 87 ALA A O 1
ATOM 679 N N . PRO A 1 88 ? 8.157 7.874 9.290 1.00 89.88 88 PRO A N 1
ATOM 680 C CA . PRO A 1 88 ? 6.928 8.481 9.812 1.00 89.88 88 PRO A CA 1
ATOM 681 C C . PRO A 1 88 ? 5.780 7.490 10.062 1.00 89.88 88 PRO A C 1
ATOM 683 O O . PRO A 1 88 ? 4.786 7.864 10.682 1.00 89.88 88 PRO A O 1
ATOM 686 N N . TYR A 1 89 ? 5.886 6.265 9.545 1.00 87.75 89 TYR A N 1
ATOM 687 C CA . TYR A 1 89 ? 4.849 5.232 9.587 1.00 87.75 89 TYR A CA 1
ATOM 688 C C . TYR A 1 89 ? 5.308 3.964 10.318 1.00 87.75 89 TYR A C 1
ATOM 690 O O . TYR A 1 89 ? 4.588 2.970 10.283 1.00 87.75 89 TYR A O 1
ATOM 698 N N . ALA A 1 90 ? 6.466 3.990 10.989 1.00 87.94 90 ALA A N 1
ATOM 699 C CA . ALA A 1 90 ? 7.110 2.815 11.585 1.00 87.94 90 ALA A CA 1
ATOM 700 C C . ALA A 1 90 ? 6.204 2.018 12.545 1.00 87.94 90 ALA A C 1
ATOM 702 O O . ALA A 1 90 ? 6.319 0.803 12.625 1.00 87.94 90 ALA A O 1
ATOM 703 N N . ASP A 1 91 ? 5.260 2.679 13.223 1.00 86.44 91 ASP A N 1
ATOM 704 C CA . ASP A 1 91 ? 4.317 2.024 14.142 1.00 86.44 91 ASP A CA 1
ATOM 705 C C . ASP A 1 91 ? 3.187 1.249 13.436 1.00 86.44 91 ASP A C 1
ATOM 707 O O . ASP A 1 91 ? 2.420 0.531 14.082 1.00 86.44 91 ASP A O 1
ATOM 711 N N . VAL A 1 92 ? 3.003 1.451 12.127 1.00 83.81 92 VAL A N 1
ATOM 712 C CA . VAL A 1 92 ? 1.835 0.953 11.378 1.00 83.81 92 VAL A CA 1
ATOM 713 C C . VAL A 1 92 ? 2.179 0.186 10.102 1.00 83.81 92 VAL A C 1
ATOM 715 O O . VAL A 1 92 ? 1.260 -0.341 9.469 1.00 83.81 92 VAL A O 1
ATOM 718 N N . ILE A 1 93 ? 3.459 0.110 9.744 1.00 87.31 93 ILE A N 1
ATOM 719 C CA . ILE A 1 93 ? 3.977 -0.708 8.644 1.00 87.31 93 ILE A CA 1
ATOM 720 C C . ILE A 1 93 ? 4.866 -1.821 9.196 1.00 87.31 93 ILE A C 1
ATOM 722 O O . ILE A 1 93 ? 5.448 -1.700 10.268 1.00 87.31 93 ILE A O 1
ATOM 726 N N . ASP A 1 94 ? 4.965 -2.895 8.435 1.00 90.56 94 ASP A N 1
ATOM 727 C CA . ASP A 1 94 ? 5.762 -4.081 8.709 1.00 90.56 94 ASP A CA 1
ATOM 728 C C . ASP A 1 94 ? 6.360 -4.525 7.369 1.00 90.56 94 ASP A C 1
ATOM 730 O O . ASP A 1 94 ? 5.736 -5.279 6.616 1.00 90.56 94 ASP A O 1
ATOM 734 N N . ILE A 1 95 ? 7.493 -3.911 7.011 1.00 93.50 95 ILE A N 1
ATOM 735 C CA . ILE A 1 95 ? 8.214 -4.147 5.756 1.00 93.50 95 ILE A CA 1
ATOM 736 C C . ILE A 1 95 ? 9.494 -4.908 6.082 1.00 93.50 95 ILE A C 1
ATOM 738 O O . ILE A 1 95 ? 10.382 -4.387 6.754 1.00 93.50 95 ILE A O 1
ATOM 742 N N . ASP A 1 96 ? 9.611 -6.114 5.541 1.00 95.38 96 ASP A N 1
ATOM 743 C CA . ASP A 1 96 ? 10.873 -6.832 5.435 1.00 95.38 96 ASP A CA 1
ATOM 744 C C . ASP A 1 96 ? 11.562 -6.450 4.117 1.00 95.38 96 ASP A C 1
ATOM 746 O O . ASP A 1 96 ? 11.166 -6.890 3.033 1.00 95.38 96 ASP A O 1
ATOM 750 N N . GLU A 1 97 ? 12.605 -5.622 4.211 1.00 94.69 97 GLU A N 1
ATOM 751 C CA . GLU A 1 97 ? 13.371 -5.158 3.049 1.00 94.69 97 GLU A CA 1
ATOM 752 C C . GLU A 1 97 ? 14.010 -6.306 2.258 1.00 94.69 97 GLU A C 1
ATOM 754 O O . GLU A 1 97 ? 14.182 -6.193 1.045 1.00 94.69 97 GLU A O 1
ATOM 759 N N . SER A 1 98 ? 14.308 -7.440 2.903 1.00 96.06 98 SER A N 1
ATOM 760 C CA . SER A 1 98 ? 14.879 -8.610 2.222 1.00 96.06 98 SER A CA 1
ATOM 761 C C . SER A 1 98 ? 13.886 -9.310 1.290 1.00 96.06 98 SER A C 1
ATOM 763 O O . SER A 1 98 ? 14.293 -10.076 0.417 1.00 96.06 98 SER A O 1
ATOM 765 N N . GLN A 1 99 ? 12.589 -9.050 1.469 1.00 97.00 99 GLN A N 1
ATOM 766 C CA . GLN A 1 99 ? 11.502 -9.598 0.659 1.00 97.00 99 GLN A CA 1
ATOM 767 C C . GLN A 1 99 ? 11.048 -8.627 -0.439 1.00 97.00 99 GLN A C 1
ATOM 769 O O . GLN A 1 99 ? 10.078 -8.911 -1.151 1.00 97.00 99 GLN A O 1
ATOM 774 N N . LEU A 1 100 ? 11.699 -7.468 -0.576 1.00 97.94 100 LEU A N 1
ATOM 775 C CA . LEU A 1 100 ? 11.407 -6.521 -1.644 1.00 97.94 100 LEU A CA 1
ATOM 776 C C . LEU A 1 100 ? 12.100 -6.958 -2.943 1.00 97.94 100 LEU A C 1
ATOM 778 O O . LEU A 1 100 ? 13.310 -7.192 -2.938 1.00 97.94 100 LEU A O 1
ATOM 782 N N . PRO A 1 101 ? 11.377 -7.027 -4.074 1.00 98.00 101 PRO A N 1
ATOM 783 C CA . PRO A 1 101 ? 12.008 -7.252 -5.365 1.00 98.00 101 PRO A CA 1
ATOM 784 C C . PRO A 1 101 ? 12.903 -6.061 -5.703 1.00 98.00 101 PRO A C 1
ATOM 786 O O . PRO A 1 101 ? 12.553 -4.901 -5.471 1.00 98.00 101 PRO A O 1
ATOM 789 N N . THR A 1 102 ? 14.068 -6.333 -6.261 1.00 98.31 102 THR A N 1
ATOM 790 C CA . THR A 1 102 ? 15.028 -5.305 -6.657 1.00 98.31 102 THR A CA 1
ATOM 791 C C . THR A 1 102 ? 14.485 -4.442 -7.796 1.00 98.31 102 THR A C 1
ATOM 793 O O . THR A 1 102 ? 13.621 -4.856 -8.572 1.00 98.31 102 THR A O 1
ATOM 796 N N . ALA A 1 103 ? 15.032 -3.234 -7.947 1.00 97.75 103 ALA A N 1
ATOM 797 C CA . ALA A 1 103 ? 14.668 -2.357 -9.058 1.00 97.75 103 ALA A CA 1
ATOM 798 C C . ALA A 1 103 ? 14.897 -3.028 -10.427 1.00 97.75 103 ALA A C 1
ATOM 800 O O . ALA A 1 103 ? 14.100 -2.830 -11.339 1.00 97.75 103 ALA A O 1
ATOM 801 N N . GLU A 1 104 ? 15.935 -3.861 -10.560 1.00 98.00 104 GLU A N 1
ATOM 802 C CA . GLU A 1 104 ? 16.252 -4.529 -11.828 1.00 98.00 104 GLU A CA 1
ATOM 803 C C . GLU A 1 104 ? 15.314 -5.692 -12.149 1.00 98.00 104 GLU A C 1
ATOM 805 O O . GLU A 1 104 ? 14.957 -5.878 -13.313 1.00 98.00 104 GLU A O 1
ATOM 810 N N . GLU A 1 105 ? 14.851 -6.428 -11.136 1.00 98.06 105 GLU A N 1
ATOM 811 C CA . GLU A 1 105 ? 13.782 -7.417 -11.308 1.00 98.06 105 GLU A CA 1
ATOM 812 C C . GLU A 1 105 ? 12.489 -6.733 -11.758 1.00 98.06 105 GLU A C 1
ATOM 814 O O . GLU A 1 105 ? 11.880 -7.144 -12.745 1.00 98.06 105 GLU A O 1
ATOM 819 N N . VAL A 1 106 ? 12.105 -5.638 -11.094 1.00 98.12 106 VAL A N 1
ATOM 820 C CA . VAL A 1 106 ? 10.879 -4.894 -11.419 1.00 98.12 106 VAL A CA 1
ATOM 821 C C . VAL A 1 106 ? 10.956 -4.211 -12.785 1.00 98.12 106 VAL A C 1
ATOM 823 O O . VAL A 1 106 ? 9.950 -4.081 -13.483 1.00 98.12 106 VAL A O 1
ATOM 826 N N . LYS A 1 107 ? 12.147 -3.809 -13.231 1.00 97.31 107 LYS A N 1
ATOM 827 C CA . LYS A 1 107 ? 12.342 -3.156 -14.530 1.00 97.31 107 LYS A CA 1
ATOM 828 C C . LYS A 1 107 ? 11.862 -4.016 -15.699 1.00 97.31 107 LYS A C 1
ATOM 830 O O . LYS A 1 107 ? 11.268 -3.484 -16.640 1.00 97.31 107 LYS A O 1
ATOM 835 N N . VAL A 1 108 ? 12.067 -5.332 -15.625 1.00 97.50 108 VAL A N 1
ATOM 836 C CA . VAL A 1 108 ? 11.687 -6.282 -16.686 1.00 97.50 108 VAL A CA 1
ATOM 837 C C . VAL A 1 108 ? 10.268 -6.838 -16.547 1.00 97.50 108 VAL A C 1
ATOM 839 O O . VAL A 1 108 ? 9.824 -7.576 -17.421 1.00 97.50 108 VAL A O 1
ATOM 842 N N . TRP A 1 109 ? 9.541 -6.478 -15.487 1.00 98.31 109 TRP A N 1
ATOM 843 C CA . TRP A 1 109 ? 8.164 -6.922 -15.275 1.00 98.31 109 TRP A CA 1
ATOM 844 C C . TRP A 1 109 ? 7.211 -6.433 -16.362 1.00 98.31 109 TRP A C 1
ATOM 846 O O . TRP A 1 109 ? 7.326 -5.310 -16.865 1.00 98.31 109 TRP A O 1
ATOM 856 N N . SER A 1 110 ? 6.230 -7.264 -16.693 1.00 98.25 110 SER A N 1
ATOM 857 C CA . SER A 1 110 ? 5.067 -6.835 -17.464 1.00 98.25 110 SER A CA 1
ATOM 858 C C . SER A 1 110 ? 4.143 -5.937 -16.628 1.00 98.25 110 SER A C 1
ATOM 860 O O . SER A 1 110 ? 4.317 -5.763 -15.418 1.00 98.25 110 SER A O 1
ATOM 862 N N . ASN A 1 111 ? 3.136 -5.364 -17.285 1.00 97.56 111 ASN A N 1
ATOM 863 C CA . ASN A 1 111 ? 2.038 -4.652 -16.635 1.00 97.56 111 ASN A CA 1
ATOM 864 C C . ASN A 1 111 ? 1.302 -5.538 -15.611 1.00 97.56 111 ASN A C 1
ATOM 866 O O . ASN A 1 111 ? 1.035 -5.093 -14.494 1.00 97.56 111 ASN A O 1
ATOM 870 N N . GLU A 1 112 ? 1.030 -6.798 -15.967 1.00 97.88 112 GLU A N 1
ATOM 871 C CA . GLU A 1 112 ? 0.355 -7.760 -15.086 1.00 97.88 112 GLU A CA 1
ATOM 872 C C . GLU A 1 112 ? 1.224 -8.161 -13.892 1.00 97.88 112 GLU A C 1
ATOM 874 O O . GLU A 1 112 ? 0.719 -8.243 -12.777 1.00 97.88 112 GLU A O 1
ATOM 879 N N . ASP A 1 113 ? 2.533 -8.348 -14.082 1.00 98.31 113 ASP A N 1
ATOM 880 C CA . ASP A 1 113 ? 3.435 -8.714 -12.982 1.00 98.31 113 ASP A CA 1
ATOM 881 C C . ASP A 1 113 ? 3.431 -7.651 -11.874 1.00 98.31 113 ASP A C 1
ATOM 883 O O . ASP A 1 113 ? 3.257 -7.977 -10.698 1.00 98.31 113 ASP A O 1
ATOM 887 N N . PHE A 1 114 ? 3.555 -6.371 -12.248 1.00 98.50 114 PHE A N 1
ATOM 888 C CA . PHE A 1 114 ? 3.526 -5.268 -11.284 1.00 98.50 114 PHE A CA 1
ATOM 889 C C . PHE A 1 114 ? 2.151 -5.149 -10.613 1.00 98.50 114 PHE A C 1
ATOM 891 O O . PHE A 1 114 ? 2.060 -5.033 -9.388 1.00 98.50 114 PHE A O 1
ATOM 898 N N . ALA A 1 115 ? 1.070 -5.210 -11.398 1.00 97.94 115 ALA A N 1
ATOM 899 C CA . ALA A 1 115 ? -0.289 -5.121 -10.874 1.00 97.94 115 ALA A CA 1
ATOM 900 C C . ALA A 1 115 ? -0.600 -6.265 -9.894 1.00 97.94 115 ALA A C 1
ATOM 902 O O . ALA A 1 115 ? -1.148 -6.020 -8.818 1.00 97.94 115 ALA A O 1
ATOM 903 N N . ASN A 1 116 ? -0.209 -7.498 -10.222 1.00 98.12 116 ASN A N 1
ATOM 904 C CA . ASN A 1 116 ? -0.420 -8.673 -9.378 1.00 98.12 116 ASN A CA 1
ATOM 905 C C . ASN A 1 116 ? 0.445 -8.659 -8.117 1.00 98.12 116 ASN A C 1
ATOM 907 O O . ASN A 1 116 ? -0.001 -9.150 -7.079 1.00 98.12 116 ASN A O 1
ATOM 911 N N . ALA A 1 117 ? 1.649 -8.087 -8.181 1.00 98.00 117 ALA A N 1
ATOM 912 C CA . ALA A 1 117 ? 2.480 -7.892 -7.000 1.00 98.00 117 ALA A CA 1
ATOM 913 C C . ALA A 1 117 ? 1.877 -6.886 -6.015 1.00 98.00 117 ALA A C 1
ATOM 915 O O . ALA A 1 117 ? 2.004 -7.059 -4.801 1.00 98.00 117 ALA A O 1
ATOM 916 N N . LEU A 1 118 ? 1.190 -5.864 -6.531 1.00 97.00 118 LEU A N 1
ATOM 917 C CA . LEU A 1 118 ? 0.641 -4.771 -5.737 1.00 97.00 118 LEU A CA 1
ATOM 918 C C . LEU A 1 118 ? -0.785 -5.030 -5.223 1.00 97.00 118 LEU A C 1
ATOM 920 O O . LEU A 1 118 ? -1.131 -4.595 -4.119 1.00 97.00 118 LEU A O 1
ATOM 924 N N . ARG A 1 119 ? -1.634 -5.703 -6.009 1.00 94.56 119 ARG A N 1
ATOM 925 C CA . ARG A 1 119 ? -3.055 -5.924 -5.701 1.00 94.56 119 ARG A CA 1
ATOM 926 C C . ARG A 1 119 ? -3.214 -6.838 -4.491 1.00 94.56 119 ARG A C 1
ATOM 928 O O . ARG A 1 119 ? -2.638 -7.918 -4.444 1.00 94.56 119 ARG A O 1
ATOM 935 N N . HIS A 1 120 ? -4.049 -6.435 -3.535 1.00 92.00 120 HIS A N 1
ATOM 936 C CA . HIS A 1 120 ? -4.277 -7.207 -2.316 1.00 92.00 120 HIS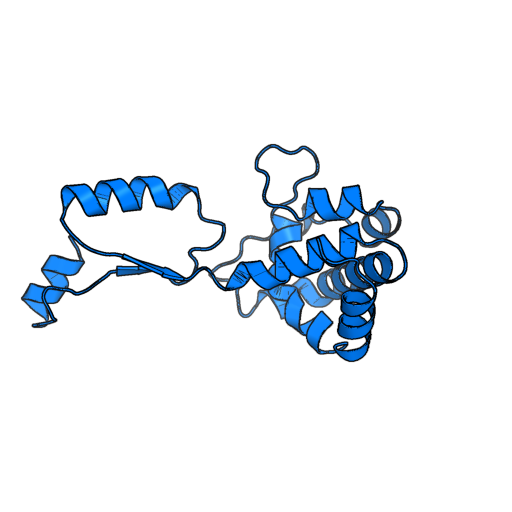 A CA 1
ATOM 937 C C . HIS A 1 120 ? -5.146 -8.449 -2.580 1.00 92.00 120 HIS A C 1
ATOM 939 O O . HIS A 1 120 ? -6.340 -8.470 -2.289 1.00 92.00 120 HIS A O 1
ATOM 945 N N . ILE A 1 121 ? -4.530 -9.495 -3.132 1.00 91.56 121 ILE A N 1
ATOM 946 C CA . ILE A 1 121 ? -5.126 -10.822 -3.310 1.00 91.56 121 ILE A CA 1
ATOM 947 C C . ILE A 1 121 ? -4.302 -11.819 -2.486 1.00 91.56 121 ILE A C 1
ATOM 949 O O . ILE A 1 121 ? -3.303 -12.353 -2.979 1.00 91.56 121 ILE A O 1
ATOM 953 N N . PRO A 1 122 ? -4.692 -12.079 -1.223 1.00 85.69 122 PRO A N 1
ATOM 954 C CA . PRO A 1 122 ? -4.024 -13.076 -0.396 1.00 85.69 122 PRO A CA 1
ATOM 955 C C . PRO A 1 122 ? -3.966 -14.440 -1.097 1.00 85.69 122 PRO A C 1
ATOM 957 O O . PRO A 1 122 ? -4.977 -14.939 -1.588 1.00 85.69 122 PRO A O 1
ATOM 960 N N . GLY A 1 123 ? -2.775 -15.040 -1.146 1.00 89.75 123 GLY A N 1
ATOM 961 C CA . GLY A 1 123 ? -2.539 -16.336 -1.790 1.00 89.75 123 GLY A CA 1
ATOM 962 C C . GLY A 1 123 ? -2.242 -16.277 -3.292 1.00 89.75 123 GLY A C 1
ATOM 963 O O . GLY A 1 123 ? -1.896 -17.308 -3.866 1.00 89.75 123 GLY A O 1
ATOM 964 N N . HIS A 1 124 ? -2.319 -15.105 -3.934 1.00 95.56 124 HIS A N 1
ATOM 965 C CA . HIS A 1 124 ? -1.810 -14.955 -5.296 1.00 95.56 124 HIS A CA 1
ATOM 966 C C . HIS A 1 124 ? -0.277 -15.106 -5.295 1.00 95.56 124 HIS A C 1
ATOM 968 O O . HIS A 1 124 ? 0.382 -14.451 -4.487 1.00 95.56 124 HIS A O 1
ATOM 974 N N . PRO A 1 125 ? 0.323 -15.916 -6.189 1.00 95.81 125 PRO A N 1
ATOM 975 C CA . PRO A 1 125 ? 1.752 -16.247 -6.128 1.00 95.81 125 PRO A CA 1
ATOM 976 C C . PRO A 1 125 ? 2.680 -15.041 -6.304 1.00 95.81 125 PRO A C 1
ATOM 978 O O . PRO A 1 125 ? 3.814 -15.073 -5.845 1.00 95.81 125 PRO A O 1
ATOM 981 N N . GLN A 1 126 ? 2.205 -13.987 -6.970 1.00 96.62 126 GLN A N 1
ATOM 982 C CA . GLN A 1 126 ? 2.980 -12.762 -7.181 1.00 96.62 126 GLN A CA 1
ATOM 983 C C . GLN A 1 126 ? 2.734 -11.703 -6.106 1.00 96.62 126 GLN A C 1
ATOM 985 O O . GLN A 1 126 ? 3.530 -10.775 -6.016 1.00 96.62 126 GLN A O 1
ATOM 990 N N . TYR A 1 127 ? 1.661 -11.815 -5.310 1.00 97.62 127 TYR A N 1
ATOM 991 C CA . TYR A 1 127 ? 1.311 -10.778 -4.341 1.00 97.62 127 TYR A CA 1
ATOM 992 C C . TYR A 1 127 ? 2.431 -10.601 -3.315 1.00 97.62 127 TYR A C 1
ATOM 994 O O . TYR A 1 127 ? 2.833 -11.561 -2.655 1.00 97.62 127 TYR A O 1
ATOM 1002 N N . ASN A 1 128 ? 2.906 -9.365 -3.160 1.00 97.31 128 ASN A N 1
ATOM 1003 C CA . ASN A 1 128 ? 3.970 -9.031 -2.227 1.00 97.31 128 ASN A CA 1
ATOM 1004 C C . ASN A 1 128 ? 3.501 -7.933 -1.248 1.00 97.31 128 ASN A C 1
ATOM 1006 O O . ASN A 1 128 ? 3.407 -6.759 -1.626 1.00 97.31 128 ASN A O 1
ATOM 1010 N N . PRO A 1 129 ? 3.228 -8.277 0.028 1.00 95.19 129 PRO A N 1
ATOM 1011 C CA . PRO A 1 129 ? 2.756 -7.309 1.015 1.00 95.19 129 PRO A CA 1
ATOM 1012 C C . PRO A 1 129 ? 3.803 -6.236 1.354 1.00 95.19 129 PRO A C 1
ATOM 1014 O O . PRO A 1 129 ? 3.422 -5.100 1.637 1.00 95.19 129 PRO A O 1
ATOM 1017 N N . ASN A 1 130 ? 5.100 -6.555 1.281 1.00 96.62 130 ASN A N 1
ATOM 1018 C CA . ASN A 1 130 ? 6.185 -5.600 1.534 1.00 96.62 130 ASN A CA 1
ATOM 1019 C C . ASN A 1 130 ? 6.233 -4.537 0.432 1.00 96.62 130 ASN A C 1
ATOM 1021 O O . ASN A 1 130 ? 6.259 -3.340 0.722 1.00 96.62 130 ASN A O 1
ATOM 1025 N N . LEU A 1 131 ? 6.143 -4.966 -0.833 1.00 97.50 131 LEU A N 1
ATOM 1026 C CA . LEU A 1 131 ? 6.048 -4.059 -1.979 1.00 97.50 131 LEU A CA 1
ATOM 1027 C C . LEU A 1 131 ? 4.815 -3.161 -1.861 1.00 97.50 131 LEU A C 1
ATOM 1029 O O . LEU A 1 131 ? 4.924 -1.949 -2.045 1.00 97.50 131 LEU A O 1
ATOM 1033 N N . ARG A 1 132 ? 3.650 -3.724 -1.508 1.00 95.69 132 ARG A N 1
ATOM 1034 C CA . ARG A 1 132 ? 2.416 -2.942 -1.347 1.00 95.69 132 ARG A CA 1
ATOM 1035 C C . ARG A 1 132 ? 2.564 -1.851 -0.294 1.00 95.69 132 ARG A C 1
ATOM 1037 O O . ARG A 1 132 ? 2.163 -0.715 -0.544 1.00 95.69 132 ARG A O 1
ATOM 1044 N N . GLN A 1 133 ? 3.152 -2.169 0.855 1.00 94.38 133 GLN A N 1
ATOM 1045 C CA . GLN A 1 133 ? 3.380 -1.189 1.915 1.00 94.38 133 GLN A CA 1
ATOM 1046 C C . GLN A 1 133 ? 4.402 -0.121 1.513 1.00 94.38 133 GLN A C 1
ATOM 1048 O O . GLN A 1 133 ? 4.167 1.061 1.769 1.00 94.38 133 GLN A O 1
ATOM 1053 N N . LEU A 1 134 ? 5.484 -0.495 0.822 1.00 96.44 134 LEU A N 1
ATOM 1054 C CA . LEU A 1 134 ? 6.465 0.474 0.333 1.00 96.44 134 LEU A CA 1
ATOM 1055 C C . LEU A 1 134 ? 5.841 1.446 -0.680 1.00 96.44 134 LEU A C 1
ATOM 1057 O O . LEU A 1 134 ? 6.009 2.661 -0.567 1.00 96.44 134 LEU A O 1
ATOM 1061 N N . VAL A 1 135 ? 5.058 0.934 -1.634 1.00 96.44 135 VAL A N 1
ATOM 1062 C CA . VAL A 1 135 ? 4.312 1.770 -2.588 1.00 96.44 135 VAL A CA 1
ATOM 1063 C C . VAL A 1 135 ? 3.291 2.646 -1.857 1.00 96.44 135 VAL A C 1
ATOM 1065 O O . VAL A 1 135 ? 3.146 3.820 -2.198 1.00 96.44 135 VAL A O 1
ATOM 1068 N N . HIS A 1 136 ? 2.627 2.124 -0.820 1.00 93.75 136 HIS A N 1
ATOM 1069 C CA . HIS A 1 136 ? 1.637 2.862 -0.032 1.00 93.75 136 HIS A CA 1
ATOM 1070 C C . HIS A 1 136 ? 2.224 4.127 0.604 1.00 93.75 136 HIS A C 1
ATOM 1072 O O . HIS A 1 136 ? 1.616 5.194 0.511 1.00 93.75 136 HIS A O 1
ATOM 1078 N N . VAL A 1 137 ? 3.422 4.039 1.188 1.00 92.88 137 VAL A N 1
ATOM 1079 C CA . VAL A 1 137 ? 4.107 5.194 1.800 1.00 92.88 137 VAL A CA 1
ATOM 1080 C C . VAL A 1 137 ? 4.891 6.042 0.785 1.00 92.88 137 VAL A C 1
ATOM 1082 O O . VAL A 1 137 ? 5.291 7.166 1.090 1.00 92.88 137 VAL A O 1
ATOM 1085 N N . GLY A 1 138 ? 5.062 5.545 -0.443 1.00 93.56 138 GLY A N 1
ATOM 1086 C CA . GLY A 1 138 ? 5.776 6.203 -1.540 1.00 93.56 138 GLY A CA 1
ATOM 1087 C C . GLY A 1 138 ? 5.000 7.296 -2.287 1.00 93.56 138 GLY A C 1
ATOM 1088 O O . GLY A 1 138 ? 5.568 7.929 -3.173 1.00 93.56 138 GLY A O 1
ATOM 1089 N N . TYR A 1 139 ? 3.737 7.573 -1.937 1.00 92.38 139 TYR A N 1
ATOM 1090 C CA . TYR A 1 139 ? 2.871 8.533 -2.649 1.00 92.38 139 TYR A CA 1
ATOM 1091 C C . TYR A 1 139 ? 3.491 9.933 -2.835 1.00 92.38 139 TYR A C 1
ATOM 1093 O O . TYR A 1 139 ? 3.233 10.609 -3.831 1.00 92.38 139 TYR A O 1
ATOM 1101 N N . LYS A 1 140 ? 4.348 10.375 -1.902 1.00 91.69 140 LYS A N 1
ATOM 1102 C CA . LYS A 1 140 ? 5.039 11.673 -1.990 1.00 91.69 140 LYS A CA 1
ATOM 1103 C C . LYS A 1 140 ? 5.954 11.765 -3.214 1.00 91.69 140 LYS A C 1
ATOM 1105 O O . LYS A 1 140 ? 6.030 12.828 -3.814 1.00 91.69 140 LYS A O 1
ATOM 1110 N N . LEU A 1 141 ? 6.577 10.658 -3.623 1.00 94.75 141 LEU A N 1
ATOM 1111 C CA . LEU A 1 141 ? 7.452 10.610 -4.800 1.00 94.75 141 LEU A CA 1
ATOM 1112 C C . LEU A 1 141 ? 6.679 10.827 -6.108 1.00 94.75 141 LEU A C 1
ATOM 1114 O O . LEU A 1 141 ? 7.213 11.381 -7.069 1.00 94.75 141 LEU A O 1
ATOM 1118 N N . ALA A 1 142 ? 5.419 10.389 -6.151 1.00 91.94 142 ALA A N 1
ATOM 1119 C CA . ALA A 1 142 ? 4.535 10.647 -7.280 1.00 91.94 142 ALA A CA 1
ATOM 1120 C C . ALA A 1 142 ? 4.008 12.086 -7.255 1.00 91.94 142 ALA A C 1
ATOM 1122 O O . ALA A 1 142 ? 3.959 12.737 -8.294 1.00 91.94 142 ALA A O 1
ATOM 1123 N N . ALA A 1 143 ? 3.700 12.617 -6.068 1.00 92.00 143 ALA A N 1
ATOM 1124 C CA . ALA A 1 143 ? 3.310 14.016 -5.899 1.00 92.00 143 ALA A CA 1
ATOM 1125 C C . ALA A 1 143 ? 4.426 15.004 -6.297 1.00 92.00 143 ALA A C 1
ATOM 1127 O O . ALA A 1 143 ? 4.138 16.067 -6.838 1.00 92.00 143 ALA A O 1
ATOM 1128 N N . GLU A 1 144 ? 5.698 14.655 -6.089 1.00 94.12 144 GLU A N 1
ATOM 1129 C CA . GLU A 1 144 ? 6.848 15.437 -6.576 1.00 94.12 144 GLU A CA 1
ATOM 1130 C C . GLU A 1 144 ? 6.945 15.464 -8.114 1.00 94.12 144 GLU A C 1
ATOM 1132 O O . GLU A 1 144 ? 7.575 16.357 -8.677 1.00 94.12 144 GLU A O 1
ATOM 1137 N N . GLN A 1 145 ? 6.292 14.521 -8.799 1.00 93.69 145 GLN A N 1
ATOM 1138 C CA . GLN A 1 145 ? 6.258 14.381 -10.258 1.00 93.69 145 GLN A CA 1
ATOM 1139 C C . GLN A 1 145 ? 4.821 14.484 -10.793 1.00 93.69 145 GLN A C 1
ATOM 1141 O O . GLN A 1 145 ? 4.432 13.781 -11.729 1.00 93.69 145 GLN A O 1
ATOM 1146 N N . ILE A 1 146 ? 4.016 15.360 -10.181 1.00 92.81 146 ILE A N 1
ATOM 1147 C CA . ILE A 1 146 ? 2.564 15.426 -10.393 1.00 92.81 146 ILE A CA 1
ATOM 1148 C C . ILE A 1 146 ? 2.163 15.656 -11.857 1.00 92.81 146 ILE A C 1
ATOM 1150 O O . ILE A 1 146 ? 1.146 15.130 -12.302 1.00 92.81 146 ILE A O 1
ATOM 1154 N N . ASP A 1 147 ? 2.959 16.401 -12.626 1.00 94.19 147 ASP A N 1
ATOM 1155 C CA . ASP A 1 147 ? 2.674 16.664 -14.039 1.00 94.19 147 ASP A CA 1
ATOM 1156 C C . ASP A 1 147 ? 2.796 15.396 -14.892 1.00 94.19 147 ASP A C 1
ATOM 1158 O O . ASP A 1 147 ? 1.923 15.118 -15.717 1.00 94.19 147 ASP A O 1
ATOM 1162 N N . GLN A 1 148 ? 3.832 14.590 -14.649 1.00 91.94 148 GLN A N 1
ATOM 1163 C CA . GLN A 1 148 ? 4.021 13.304 -15.319 1.00 91.94 148 GLN A CA 1
ATOM 1164 C C . GLN A 1 148 ? 2.950 12.304 -14.882 1.00 91.94 148 GLN A C 1
ATOM 1166 O O . GLN A 1 148 ? 2.311 11.696 -15.739 1.00 91.94 148 GLN A O 1
ATOM 1171 N N . TYR A 1 149 ? 2.680 12.210 -13.575 1.00 92.00 149 TYR A N 1
ATOM 1172 C CA . TYR A 1 149 ? 1.588 11.393 -13.041 1.00 92.00 149 TYR A CA 1
ATOM 1173 C C . TYR A 1 149 ? 0.251 11.733 -13.722 1.00 92.00 149 TYR A C 1
ATOM 1175 O O . TYR A 1 149 ? -0.417 10.855 -14.264 1.00 92.00 149 TYR A O 1
ATOM 1183 N N . ASN A 1 150 ? -0.110 13.018 -13.791 1.00 90.50 150 ASN A N 1
ATOM 1184 C CA . ASN A 1 150 ? -1.346 13.467 -14.434 1.00 90.50 150 ASN A CA 1
ATOM 1185 C C . ASN A 1 150 ? -1.378 13.177 -15.939 1.00 90.50 150 ASN A C 1
ATOM 1187 O O . ASN A 1 150 ? -2.456 12.944 -16.489 1.00 90.50 150 ASN A O 1
ATOM 1191 N N . SER A 1 151 ? -0.228 13.231 -16.616 1.00 91.25 151 SER A N 1
ATOM 1192 C CA . SER A 1 151 ? -0.120 12.872 -18.031 1.00 91.25 151 SER A CA 1
ATOM 1193 C C . SER A 1 151 ? -0.448 11.392 -18.242 1.00 91.25 151 SER A C 1
ATOM 1195 O O . SER A 1 151 ? -1.315 11.069 -19.055 1.00 91.25 151 SER A O 1
ATOM 1197 N N . CYS A 1 152 ? 0.161 10.507 -17.446 1.00 87.94 152 CYS A N 1
ATOM 1198 C CA . CYS A 1 152 ? -0.084 9.063 -17.486 1.00 87.94 152 CYS A CA 1
ATOM 1199 C C . CYS A 1 152 ? -1.532 8.701 -17.107 1.00 87.94 152 CYS A C 1
ATOM 1201 O O . CYS A 1 152 ? -2.145 7.830 -17.726 1.00 87.94 152 CYS A O 1
ATOM 1203 N N . SER A 1 153 ? -2.127 9.403 -16.139 1.00 76.44 153 SER A N 1
ATOM 1204 C CA . SER A 1 153 ? -3.517 9.158 -15.730 1.00 76.44 153 SER A CA 1
ATOM 1205 C C . SER A 1 153 ? -4.536 9.570 -16.799 1.00 76.44 153 SER A C 1
ATOM 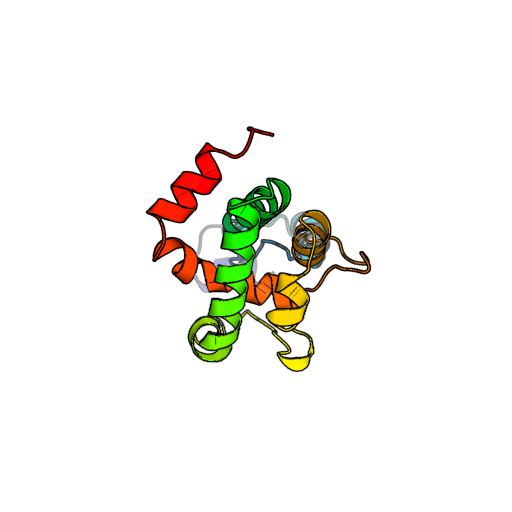1207 O O . SER A 1 153 ? -5.578 8.934 -16.927 1.00 76.44 153 SER A O 1
ATOM 1209 N N . LYS A 1 154 ? -4.257 10.608 -17.602 1.00 75.62 154 LYS A N 1
ATOM 1210 C CA . LYS A 1 154 ? -5.162 11.067 -18.678 1.00 75.62 154 LYS A CA 1
ATOM 1211 C C . LYS A 1 154 ? -5.110 10.198 -19.933 1.00 75.62 154 LYS A C 1
ATOM 1213 O O . LYS A 1 154 ? -6.080 10.180 -20.686 1.00 75.62 154 LYS A O 1
ATOM 1218 N N . SER A 1 155 ? -3.985 9.531 -20.184 1.00 61.94 155 SER A N 1
ATOM 1219 C CA . SER A 1 155 ? -3.819 8.614 -21.317 1.00 61.94 155 SER A CA 1
ATOM 1220 C C . SER A 1 155 ? -4.341 7.203 -21.029 1.00 61.94 155 SER A C 1
ATOM 1222 O O . SER A 1 155 ? -4.490 6.409 -21.958 1.00 61.94 155 SER A O 1
ATOM 1224 N N . THR A 1 156 ? -4.658 6.900 -19.768 1.00 58.50 156 THR A N 1
ATOM 1225 C CA . THR A 1 156 ? -5.233 5.619 -19.356 1.00 58.50 156 THR A CA 1
ATOM 1226 C C . THR A 1 156 ? -6.718 5.563 -19.751 1.00 58.50 156 THR A C 1
ATOM 1228 O O . THR A 1 156 ? -7.479 6.451 -19.353 1.00 58.50 156 THR A O 1
ATOM 1231 N N . PRO A 1 157 ? -7.174 4.556 -20.527 1.00 53.44 157 PRO A N 1
ATOM 1232 C CA . PRO A 1 157 ? -8.594 4.385 -20.812 1.00 53.44 157 PRO A CA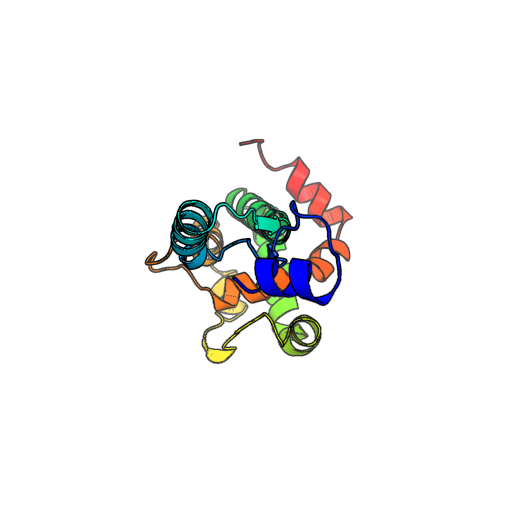 1
ATOM 1233 C C . PRO A 1 157 ? -9.359 4.240 -19.497 1.00 53.44 157 PRO A C 1
ATOM 1235 O O . PRO A 1 157 ? -8.946 3.487 -18.617 1.00 53.44 157 PRO A O 1
ATOM 1238 N N . THR A 1 158 ? -10.461 4.970 -19.348 1.00 50.72 158 THR A N 1
ATOM 1239 C CA . THR A 1 158 ? -11.337 4.821 -18.182 1.00 50.72 158 THR A CA 1
ATOM 1240 C C . THR A 1 158 ? -11.863 3.382 -18.155 1.00 50.72 158 THR A C 1
ATOM 1242 O O . THR A 1 158 ? -12.383 2.922 -19.173 1.00 50.72 158 THR A O 1
ATOM 1245 N N . LEU A 1 159 ? -11.659 2.679 -17.031 1.00 42.44 159 LEU A N 1
ATOM 1246 C CA . LEU A 1 159 ? -12.208 1.338 -16.774 1.00 42.44 159 LEU A CA 1
ATOM 1247 C C . LEU A 1 159 ? -13.732 1.306 -16.942 1.00 42.44 159 LEU A C 1
ATOM 1249 O O . LEU A 1 159 ? -14.390 2.287 -16.518 1.00 42.44 159 LEU A O 1
#

InterPro domains:
  IPR032586 Tagaturonate/fructuronate epimerase [PF16257] (16-145)